Protein AF-A0A6N2ZG82-F1 (afdb_monomer_lite)

Secondary structure (DSSP, 8-state):
-HHHHHHHHHHHHHHHHHHHHHHHHHHHH-TT--HHHHHHHHHHHHHHHHHHHHHHHHHHHHHHHHHHHHHHHHHHHHHHHH--

Foldseek 3Di:
DVVVVVLVVQLVVQLVVQLVVLVVVCCVVDPPDDPVVVVVVNVVSSVVSNVVSVVVSVVVVVVVVVVVVVVVVVVVVVVVVVVD

Sequence (84 aa):
MKETVIGIVTFLVFYYFNFIILAGISSVLVPGGDAFIKSYVDPVYSGIAALAAIVIVCTCMIMKKLDEVLRELKKEKDEESENV

Radius of gyration: 21.17 Å; chains: 1; bounding box: 43×25×65 Å

Structure (mmCIF, N/CA/C/O backbone):
data_AF-A0A6N2ZG82-F1
#
_entry.id   AF-A0A6N2ZG82-F1
#
loop_
_atom_site.group_PDB
_atom_site.id
_atom_site.type_symbol
_atom_site.label_atom_id
_atom_site.label_alt_id
_atom_site.label_comp_id
_atom_site.label_asym_id
_atom_site.label_entity_id
_atom_site.label_seq_id
_atom_site.pdbx_PDB_ins_code
_atom_site.Cartn_x
_atom_site.Cartn_y
_atom_site.Cartn_z
_atom_site.occupancy
_atom_site.B_iso_or_equiv
_atom_site.auth_seq_id
_atom_site.auth_comp_id
_atom_site.auth_asym_id
_atom_site.auth_atom_id
_atom_site.pdbx_PDB_model_num
ATOM 1 N N . MET A 1 1 ? -10.488 -14.223 10.080 1.00 56.44 1 MET A N 1
ATOM 2 C CA . MET A 1 1 ? -10.393 -14.420 8.610 1.00 56.44 1 MET A CA 1
ATOM 3 C C . MET A 1 1 ? -10.812 -13.186 7.810 1.00 56.44 1 MET A C 1
ATOM 5 O O . MET A 1 1 ? -10.015 -12.745 6.997 1.00 56.44 1 MET A O 1
ATOM 9 N N . LYS A 1 2 ? -11.999 -12.589 8.033 1.00 68.75 2 LYS A N 1
ATOM 10 C CA . LYS A 1 2 ? -12.446 -11.385 7.291 1.00 68.75 2 LYS A CA 1
ATOM 11 C C . LYS A 1 2 ? -11.446 -10.220 7.332 1.00 68.75 2 LYS A C 1
ATOM 13 O O . LYS A 1 2 ? -11.177 -9.618 6.303 1.00 68.75 2 LYS A O 1
ATOM 18 N N . GLU A 1 3 ? -10.871 -9.933 8.494 1.00 68.88 3 GLU A N 1
ATOM 19 C CA . GLU A 1 3 ? -9.926 -8.820 8.664 1.00 68.88 3 GLU A CA 1
ATOM 20 C C . GLU A 1 3 ? -8.610 -9.041 7.910 1.00 68.88 3 GLU A C 1
ATOM 22 O O . GLU A 1 3 ? -8.107 -8.128 7.261 1.00 68.88 3 GLU A O 1
ATOM 27 N N . THR A 1 4 ? -8.099 -10.274 7.911 1.00 73.88 4 THR A N 1
ATOM 28 C CA . THR A 1 4 ? -6.912 -10.671 7.144 1.00 73.88 4 THR A CA 1
ATOM 29 C C . THR A 1 4 ? -7.150 -10.541 5.641 1.00 73.88 4 THR A C 1
ATOM 31 O O . THR A 1 4 ? -6.300 -10.020 4.929 1.00 73.88 4 THR A O 1
ATOM 34 N N . VAL A 1 5 ? -8.328 -10.952 5.157 1.00 78.44 5 VAL A N 1
ATOM 35 C CA . VAL A 1 5 ? -8.711 -10.807 3.742 1.00 78.44 5 VAL A CA 1
ATOM 36 C C . VAL A 1 5 ? -8.791 -9.333 3.352 1.00 78.44 5 VAL A C 1
ATOM 38 O O . VAL A 1 5 ? -8.276 -8.957 2.306 1.00 78.44 5 VAL A O 1
ATOM 41 N N . ILE A 1 6 ? -9.361 -8.480 4.208 1.00 80.69 6 ILE A N 1
ATOM 42 C CA . ILE A 1 6 ? -9.397 -7.029 3.978 1.00 80.69 6 ILE A CA 1
ATOM 43 C C . ILE A 1 6 ? -7.977 -6.455 3.918 1.00 80.69 6 ILE A C 1
ATOM 45 O O . ILE A 1 6 ? -7.695 -5.649 3.035 1.00 80.69 6 ILE A O 1
ATOM 49 N N . GLY A 1 7 ? -7.076 -6.892 4.802 1.00 77.25 7 GLY A N 1
ATOM 50 C CA . GLY A 1 7 ? -5.666 -6.493 4.776 1.00 77.25 7 GLY A CA 1
ATOM 51 C C . GLY A 1 7 ? -4.962 -6.888 3.476 1.00 77.25 7 GLY A C 1
ATOM 52 O O . GLY A 1 7 ? -4.332 -6.046 2.845 1.00 77.25 7 GLY A O 1
ATOM 53 N N . ILE A 1 8 ? -5.137 -8.135 3.030 1.00 83.00 8 ILE A N 1
ATOM 54 C CA . ILE A 1 8 ? -4.544 -8.653 1.786 1.00 83.00 8 ILE A CA 1
ATOM 55 C C . ILE A 1 8 ? -5.103 -7.922 0.560 1.00 83.00 8 ILE A C 1
ATOM 57 O O . ILE A 1 8 ? -4.342 -7.513 -0.312 1.00 83.00 8 ILE A O 1
ATOM 61 N N . VAL A 1 9 ? -6.420 -7.713 0.493 1.00 84.69 9 VAL A N 1
ATOM 62 C CA . VAL A 1 9 ? -7.051 -6.983 -0.618 1.00 84.69 9 VAL A CA 1
ATOM 63 C C . VAL A 1 9 ? -6.572 -5.532 -0.646 1.00 84.69 9 VAL A C 1
ATOM 65 O O . VAL A 1 9 ? -6.197 -5.036 -1.703 1.00 84.69 9 VAL A O 1
ATOM 68 N N . THR A 1 10 ? -6.512 -4.870 0.513 1.00 81.69 10 THR A N 1
ATOM 69 C CA . THR A 1 10 ? -6.001 -3.494 0.624 1.00 81.69 10 THR A CA 1
ATOM 70 C C . THR A 1 10 ? -4.544 -3.420 0.180 1.00 81.69 10 THR A C 1
ATOM 72 O O . THR A 1 10 ? -4.192 -2.544 -0.604 1.00 81.69 10 THR A O 1
ATOM 75 N N . PHE A 1 11 ? -3.712 -4.373 0.608 1.00 82.25 11 PHE A N 1
ATOM 76 C CA . PHE A 1 11 ? -2.317 -4.470 0.191 1.00 82.25 11 PHE A CA 1
ATOM 77 C C . PHE A 1 11 ? -2.179 -4.604 -1.329 1.00 82.25 11 PHE A C 1
ATOM 79 O O . PHE A 1 11 ? -1.439 -3.839 -1.938 1.00 82.25 11 PHE A O 1
ATOM 86 N N . LEU A 1 12 ? -2.922 -5.526 -1.951 1.00 85.19 12 LEU A N 1
ATOM 87 C CA . LEU A 1 12 ? -2.870 -5.752 -3.399 1.00 85.19 12 LEU A CA 1
ATOM 88 C C . LEU A 1 12 ? -3.319 -4.521 -4.194 1.00 85.19 12 LEU A C 1
ATOM 90 O O . LEU A 1 12 ? -2.668 -4.157 -5.172 1.00 85.19 12 LEU A O 1
ATOM 94 N N . VAL A 1 13 ? -4.394 -3.857 -3.759 1.00 86.31 13 VAL A N 1
ATOM 95 C CA . VAL A 1 13 ? -4.898 -2.635 -4.404 1.00 86.31 13 VAL A CA 1
ATOM 96 C C . VAL A 1 13 ? -3.876 -1.504 -4.294 1.00 86.31 13 VAL A C 1
ATOM 98 O O . VAL A 1 13 ? -3.560 -0.871 -5.300 1.00 86.31 13 VAL A O 1
ATOM 101 N N . PHE A 1 14 ? -3.315 -1.271 -3.105 1.00 83.19 14 PHE A N 1
ATOM 102 C CA . PHE A 1 14 ? -2.308 -0.226 -2.907 1.00 83.19 14 PHE A CA 1
ATOM 103 C C . PHE A 1 14 ? -1.003 -0.522 -3.638 1.00 83.19 14 PHE A C 1
ATOM 105 O O . PHE A 1 14 ? -0.410 0.397 -4.202 1.00 83.19 14 PHE A O 1
ATOM 112 N N . TYR A 1 15 ? -0.568 -1.779 -3.656 1.00 82.75 15 TYR A N 1
ATOM 113 C CA . TYR A 1 15 ? 0.608 -2.205 -4.403 1.00 82.75 15 TYR A CA 1
ATOM 114 C C . TYR A 1 15 ? 0.430 -1.945 -5.899 1.00 82.75 15 TYR A C 1
ATOM 116 O O . TYR A 1 15 ? 1.267 -1.281 -6.505 1.00 82.75 15 TYR A O 1
ATOM 124 N N . TYR A 1 16 ? -0.687 -2.388 -6.481 1.00 84.06 16 TYR A N 1
ATOM 125 C CA . TYR A 1 16 ? -0.959 -2.202 -7.906 1.00 84.06 16 TYR A CA 1
ATOM 126 C C . TYR A 1 16 ? -1.119 -0.722 -8.275 1.00 84.06 16 TYR A C 1
ATOM 128 O O . TYR A 1 16 ? -0.591 -0.271 -9.290 1.00 84.06 16 TYR A O 1
ATOM 136 N N . PHE A 1 17 ? -1.785 0.059 -7.420 1.00 84.69 17 PHE A N 1
ATOM 137 C CA . PHE A 1 17 ? -1.910 1.503 -7.598 1.00 84.69 17 PHE A CA 1
ATOM 138 C C . PHE A 1 17 ? -0.542 2.201 -7.580 1.00 84.69 17 PHE A C 1
ATOM 140 O O . PHE A 1 17 ? -0.231 2.966 -8.491 1.00 84.69 17 PHE A O 1
ATOM 147 N N . ASN A 1 18 ? 0.306 1.894 -6.591 1.00 83.06 18 ASN A N 1
ATOM 148 C CA . ASN A 1 18 ? 1.664 2.438 -6.522 1.00 83.06 18 ASN A CA 1
ATOM 149 C C . ASN A 1 18 ? 2.508 1.999 -7.719 1.00 83.06 18 ASN A C 1
ATOM 151 O O . ASN A 1 18 ? 3.243 2.811 -8.271 1.00 83.06 18 ASN A O 1
ATOM 155 N N . PHE A 1 19 ? 2.372 0.749 -8.160 1.00 81.38 19 PHE A N 1
ATOM 156 C CA . PHE A 1 19 ? 3.078 0.238 -9.328 1.00 81.38 19 PHE A CA 1
ATOM 157 C C . PHE A 1 19 ? 2.696 0.995 -10.609 1.00 81.38 19 PHE A C 1
ATOM 159 O O . PHE A 1 19 ? 3.581 1.398 -11.359 1.00 81.38 19 PHE A O 1
ATOM 166 N N . ILE A 1 20 ? 1.404 1.267 -10.838 1.00 82.12 20 ILE A N 1
ATOM 167 C CA . ILE A 1 20 ? 0.945 2.067 -11.988 1.00 82.12 20 ILE A CA 1
ATOM 168 C C . ILE A 1 20 ? 1.487 3.497 -11.932 1.00 82.12 20 ILE A C 1
ATOM 170 O O . ILE A 1 20 ? 1.989 3.998 -12.938 1.00 82.12 20 ILE A O 1
ATOM 174 N N . ILE A 1 21 ? 1.404 4.153 -10.770 1.00 81.12 21 ILE A N 1
ATOM 175 C CA . ILE A 1 21 ? 1.919 5.518 -10.584 1.00 81.12 21 ILE A CA 1
ATOM 176 C C . ILE A 1 21 ? 3.418 5.549 -10.904 1.00 81.12 21 ILE A C 1
ATOM 178 O O . ILE A 1 21 ? 3.882 6.411 -11.647 1.00 81.12 21 ILE A O 1
ATOM 182 N N . LEU A 1 22 ? 4.170 4.578 -10.388 1.00 75.25 22 LEU A N 1
ATOM 183 C CA . LEU A 1 22 ? 5.619 4.514 -10.527 1.00 75.25 22 LEU A CA 1
ATOM 184 C C . LEU A 1 22 ? 6.057 4.145 -11.951 1.00 75.25 22 LEU A C 1
ATOM 186 O O . LEU A 1 22 ? 7.032 4.705 -12.446 1.00 75.25 22 LEU A O 1
ATOM 190 N N . ALA A 1 23 ? 5.300 3.289 -12.644 1.00 74.94 23 ALA A N 1
ATOM 191 C CA . ALA A 1 23 ? 5.477 3.018 -14.071 1.00 74.94 23 ALA A CA 1
ATOM 192 C C . ALA A 1 23 ? 5.184 4.260 -14.933 1.00 74.94 23 ALA A C 1
ATOM 194 O O . ALA A 1 23 ? 5.901 4.539 -15.894 1.00 74.94 23 ALA A O 1
ATOM 195 N N . GLY A 1 24 ? 4.168 5.049 -14.568 1.00 75.62 24 GLY A N 1
ATOM 196 C CA . GLY A 1 24 ? 3.892 6.339 -15.203 1.00 75.62 24 GLY A CA 1
ATOM 197 C C . GLY A 1 24 ? 5.042 7.329 -15.006 1.00 75.62 24 GLY A C 1
ATOM 198 O O . GLY A 1 24 ? 5.528 7.917 -15.969 1.00 75.62 24 GLY 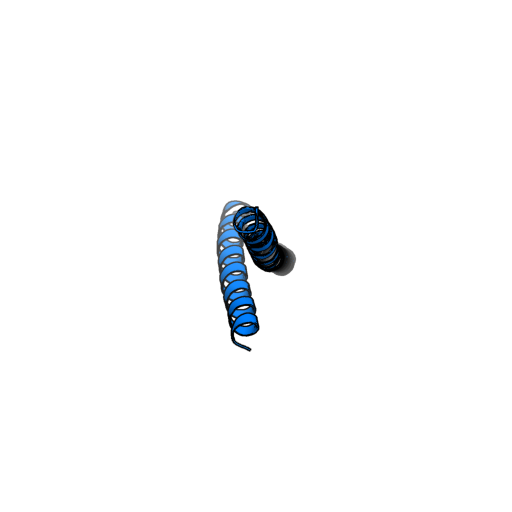A O 1
ATOM 199 N N . ILE A 1 25 ? 5.543 7.452 -13.776 1.00 74.81 25 ILE A N 1
ATOM 200 C CA . ILE A 1 25 ? 6.684 8.312 -13.436 1.00 74.81 25 ILE A CA 1
ATOM 201 C C . ILE A 1 25 ? 7.953 7.868 -14.182 1.00 74.81 25 ILE A C 1
ATOM 203 O O . ILE A 1 25 ? 8.646 8.714 -14.749 1.00 74.81 25 ILE A O 1
ATOM 207 N N . SER A 1 26 ? 8.241 6.562 -14.251 1.00 67.00 26 SER A N 1
ATOM 208 C CA . SER A 1 26 ? 9.431 6.050 -14.949 1.00 67.00 26 SER A CA 1
ATOM 209 C C . SER A 1 26 ? 9.382 6.315 -16.456 1.00 67.00 26 SER A C 1
ATOM 211 O O . SER A 1 26 ? 10.409 6.652 -17.046 1.00 67.00 26 SER A O 1
ATOM 213 N N . SER A 1 27 ? 8.190 6.264 -17.065 1.00 68.81 27 SER A N 1
ATOM 214 C CA . SER A 1 27 ? 8.000 6.571 -18.489 1.00 68.81 27 SER A CA 1
ATOM 215 C C . SER A 1 27 ? 8.302 8.032 -18.849 1.00 68.81 27 SER A C 1
ATOM 217 O O . SER A 1 27 ? 8.703 8.313 -19.976 1.00 68.81 27 SER A O 1
ATOM 219 N N . VAL A 1 28 ? 8.158 8.953 -17.889 1.00 71.19 28 VAL A N 1
ATOM 220 C CA . VAL A 1 28 ? 8.432 10.389 -18.067 1.00 71.19 28 VAL A CA 1
ATOM 221 C C . VAL A 1 28 ? 9.879 10.742 -17.710 1.00 71.19 28 VAL A C 1
ATOM 223 O O . VAL A 1 28 ? 10.482 11.585 -18.368 1.00 71.19 28 VAL A O 1
ATOM 226 N N . LEU A 1 29 ? 10.449 10.105 -16.682 1.00 65.69 29 LEU A N 1
ATOM 227 C CA . LEU A 1 29 ? 11.809 10.383 -16.198 1.00 65.69 29 LEU A CA 1
ATOM 228 C C . LEU A 1 29 ? 12.916 9.759 -17.048 1.00 65.69 29 LEU A C 1
ATOM 230 O O . LEU A 1 29 ? 14.043 10.250 -17.016 1.00 65.69 29 LEU A O 1
ATOM 234 N N . VAL A 1 30 ? 12.617 8.700 -17.802 1.00 63.19 30 VAL A N 1
ATOM 235 C CA . VAL A 1 30 ? 13.603 8.023 -18.653 1.00 63.19 30 VAL A CA 1
ATOM 236 C C . VAL A 1 30 ? 13.125 7.994 -20.112 1.00 63.19 30 VAL A C 1
ATOM 238 O O . VAL A 1 30 ? 12.825 6.923 -20.650 1.00 63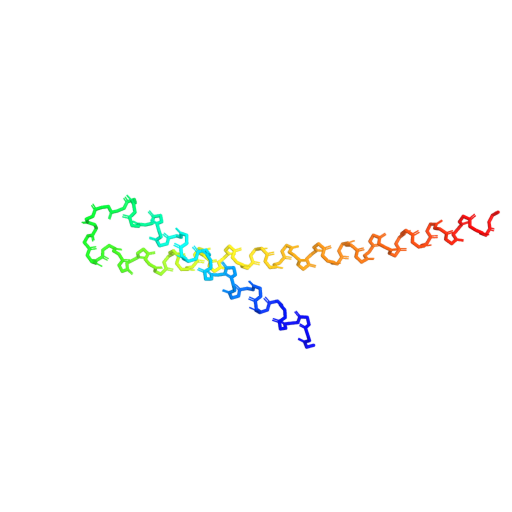.19 30 VAL A O 1
ATOM 241 N N . PRO A 1 31 ? 13.045 9.154 -20.795 1.00 55.44 31 PRO A N 1
ATOM 242 C CA . PRO A 1 31 ? 12.746 9.174 -22.218 1.00 55.44 31 PRO A CA 1
ATOM 243 C C . PRO A 1 31 ? 13.944 8.577 -22.976 1.00 55.44 31 PRO A C 1
ATOM 245 O O . PRO A 1 31 ? 15.009 9.182 -23.050 1.00 55.44 31 PRO A O 1
ATOM 248 N N . GLY A 1 32 ? 13.784 7.363 -23.511 1.00 58.12 32 GLY A N 1
ATOM 249 C CA . GLY A 1 32 ? 14.818 6.684 -24.305 1.00 58.12 32 GLY A CA 1
ATOM 250 C C . GLY A 1 32 ? 15.783 5.783 -23.524 1.00 58.12 32 GLY A C 1
ATOM 251 O O . GLY A 1 32 ? 16.865 5.486 -24.022 1.00 58.12 32 GLY A O 1
ATOM 252 N N . GLY A 1 33 ? 15.418 5.342 -22.315 1.00 59.03 33 GLY A N 1
ATOM 253 C CA . GLY A 1 33 ? 16.235 4.409 -21.533 1.00 59.03 33 GLY A CA 1
ATOM 254 C C . GLY A 1 33 ? 16.413 3.067 -22.234 1.00 59.03 33 GLY A C 1
ATOM 255 O O . GLY A 1 33 ? 15.434 2.370 -22.495 1.00 59.03 33 GLY A O 1
ATOM 256 N N . ASP A 1 34 ? 17.664 2.709 -22.511 1.00 69.06 34 ASP A N 1
ATOM 257 C CA . ASP A 1 34 ? 18.036 1.413 -23.070 1.00 69.06 34 ASP A CA 1
ATOM 258 C C . ASP A 1 34 ? 17.446 0.262 -22.229 1.00 69.06 34 ASP A C 1
ATOM 260 O O . ASP A 1 34 ? 17.351 0.355 -20.996 1.00 69.06 34 ASP A O 1
ATOM 264 N N . ALA A 1 35 ? 17.043 -0.831 -22.884 1.00 69.38 35 ALA A N 1
ATOM 265 C CA . ALA A 1 35 ? 16.328 -1.952 -22.256 1.00 69.38 35 ALA A CA 1
ATOM 266 C C . ALA A 1 35 ? 17.094 -2.541 -21.055 1.00 69.38 35 ALA A C 1
ATOM 268 O O . ALA A 1 35 ? 16.497 -3.072 -20.116 1.00 69.38 35 ALA A O 1
ATOM 269 N N . PHE A 1 36 ? 18.418 -2.380 -21.066 1.00 67.38 36 PHE A N 1
ATOM 270 C CA . PHE A 1 36 ? 19.328 -2.800 -20.012 1.00 67.38 36 PHE A CA 1
ATOM 271 C C . PHE A 1 36 ? 19.138 -2.032 -18.695 1.00 67.38 36 PHE A C 1
ATOM 273 O O . PHE A 1 36 ? 19.087 -2.640 -17.627 1.00 67.38 36 PHE A O 1
ATOM 280 N N . ILE A 1 37 ? 18.977 -0.704 -18.754 1.00 71.12 37 ILE A N 1
ATOM 281 C CA . ILE A 1 37 ? 18.746 0.126 -17.562 1.00 71.12 37 ILE A CA 1
ATOM 282 C C . ILE A 1 37 ? 17.379 -0.212 -16.976 1.00 71.12 37 ILE A C 1
ATOM 284 O O . ILE A 1 37 ? 17.267 -0.463 -15.778 1.00 71.12 37 ILE A O 1
ATOM 288 N N . LYS A 1 38 ? 16.354 -0.299 -17.830 1.00 71.12 38 LYS A N 1
ATOM 289 C CA . LYS A 1 38 ? 14.976 -0.592 -17.423 1.00 71.12 38 LYS A CA 1
ATOM 290 C C . LYS A 1 38 ? 14.868 -1.883 -16.601 1.00 71.12 38 LYS A C 1
ATOM 292 O O . LYS A 1 38 ? 14.240 -1.879 -15.546 1.00 71.12 38 LYS A O 1
ATOM 297 N N . SER A 1 39 ? 15.563 -2.943 -17.017 1.00 73.62 39 SER A N 1
ATOM 298 C CA . SER A 1 39 ? 15.576 -4.223 -16.295 1.00 73.62 39 SER A CA 1
ATOM 299 C C . SER A 1 39 ? 16.173 -4.141 -14.883 1.00 73.62 39 SER A C 1
ATOM 301 O O . SER A 1 39 ? 15.836 -4.978 -14.047 1.00 73.62 39 SER A O 1
ATOM 303 N N . TYR A 1 40 ? 17.051 -3.172 -14.602 1.00 73.81 40 TYR A N 1
ATOM 304 C CA . TYR A 1 40 ? 17.593 -2.941 -13.259 1.00 73.81 40 TYR A CA 1
ATOM 305 C C . TYR A 1 40 ? 16.657 -2.099 -12.392 1.00 73.81 40 TYR A C 1
ATOM 307 O O . TYR A 1 40 ? 16.560 -2.340 -11.189 1.00 73.81 40 TYR A O 1
ATOM 315 N N . VAL A 1 41 ? 15.964 -1.119 -12.979 1.00 75.75 41 VAL A N 1
ATOM 316 C CA . VAL A 1 41 ? 15.119 -0.197 -12.206 1.00 75.75 41 VAL A CA 1
ATOM 317 C C . VAL A 1 41 ? 13.733 -0.771 -11.917 1.00 75.75 41 VAL A C 1
ATOM 319 O O . VAL A 1 41 ? 13.198 -0.519 -10.843 1.00 75.75 41 VAL A O 1
ATOM 322 N N . ASP A 1 42 ? 13.170 -1.591 -12.809 1.00 74.62 42 ASP A N 1
ATOM 323 C CA . ASP A 1 42 ? 11.853 -2.223 -12.627 1.00 74.62 42 ASP A CA 1
ATOM 324 C C . ASP A 1 42 ? 11.723 -3.040 -11.319 1.00 74.62 42 ASP A C 1
ATOM 326 O O . ASP A 1 42 ? 10.768 -2.810 -10.568 1.00 74.62 42 ASP A O 1
ATOM 330 N N . PRO A 1 43 ? 12.654 -3.952 -10.962 1.00 80.62 43 PRO A N 1
ATOM 331 C CA . PRO A 1 43 ? 12.575 -4.670 -9.689 1.00 80.62 43 PRO A CA 1
ATOM 332 C C . PRO A 1 43 ? 12.763 -3.751 -8.474 1.00 80.62 43 PRO A C 1
ATOM 334 O O . PRO A 1 43 ? 12.130 -3.974 -7.441 1.00 80.62 43 PRO A O 1
ATOM 337 N N . VAL A 1 44 ? 13.568 -2.691 -8.592 1.00 81.62 44 VAL A N 1
ATOM 338 C CA . VAL A 1 44 ? 13.751 -1.698 -7.519 1.00 81.62 44 VAL A CA 1
ATOM 339 C C . VAL A 1 44 ? 12.464 -0.903 -7.299 1.00 81.62 44 VAL A C 1
ATOM 341 O O . VAL A 1 44 ? 12.007 -0.774 -6.165 1.00 81.62 44 VAL A O 1
ATOM 344 N N . TYR A 1 45 ? 11.826 -0.433 -8.371 1.00 78.12 45 TYR A N 1
ATOM 345 C CA . TYR A 1 45 ? 10.545 0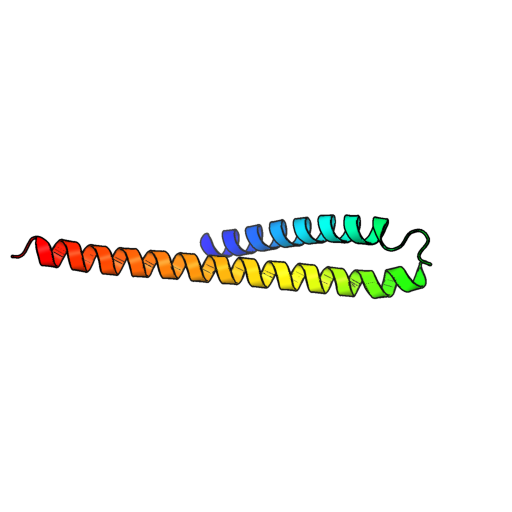.266 -8.308 1.00 78.12 45 TYR A CA 1
ATOM 346 C C . TYR A 1 45 ? 9.425 -0.628 -7.774 1.00 78.12 45 TYR A C 1
ATOM 348 O O . TYR A 1 45 ? 8.660 -0.202 -6.909 1.00 78.12 45 TYR A O 1
ATOM 356 N N . SER A 1 46 ? 9.375 -1.891 -8.198 1.00 80.69 46 SER A N 1
ATOM 357 C CA . SER A 1 46 ? 8.462 -2.885 -7.624 1.00 80.69 46 SER A CA 1
ATOM 358 C C . SER A 1 46 ? 8.687 -3.071 -6.117 1.00 80.69 46 SER A C 1
ATOM 360 O O . SER A 1 46 ? 7.729 -3.071 -5.342 1.00 80.69 46 SER A O 1
ATOM 362 N N . GLY A 1 47 ? 9.947 -3.148 -5.676 1.00 82.19 47 GLY A N 1
ATOM 363 C CA . GLY A 1 47 ? 10.303 -3.237 -4.258 1.00 82.19 47 GLY A CA 1
ATOM 364 C C . GLY A 1 47 ? 9.885 -2.005 -3.449 1.00 82.19 47 GLY A C 1
ATOM 365 O O . GLY A 1 47 ? 9.335 -2.143 -2.357 1.00 82.19 47 GLY A O 1
ATOM 366 N N . ILE A 1 48 ? 10.076 -0.802 -3.998 1.00 83.88 48 ILE A N 1
ATOM 367 C CA . ILE A 1 48 ? 9.640 0.456 -3.369 1.00 83.88 48 ILE A CA 1
ATOM 368 C C . ILE A 1 48 ? 8.110 0.505 -3.264 1.00 83.88 48 ILE A C 1
ATOM 370 O O . ILE A 1 48 ? 7.583 0.843 -2.204 1.00 83.88 48 ILE A O 1
ATOM 374 N N . ALA A 1 49 ? 7.390 0.117 -4.320 1.00 81.69 49 ALA A N 1
ATOM 375 C CA . ALA A 1 49 ? 5.929 0.043 -4.307 1.00 81.69 49 ALA A CA 1
ATOM 376 C C . ALA A 1 49 ? 5.414 -0.966 -3.263 1.00 81.69 49 ALA A C 1
ATOM 378 O O . ALA A 1 49 ? 4.445 -0.684 -2.556 1.00 81.69 49 ALA A O 1
ATOM 379 N N . ALA A 1 50 ? 6.085 -2.113 -3.116 1.00 80.31 50 ALA A N 1
ATOM 380 C CA . ALA A 1 50 ? 5.771 -3.099 -2.084 1.00 80.31 50 ALA A CA 1
ATOM 381 C C . ALA A 1 50 ? 6.007 -2.543 -0.673 1.00 80.31 50 ALA A C 1
ATOM 383 O O . ALA A 1 50 ? 5.122 -2.650 0.174 1.00 80.31 50 ALA A O 1
ATOM 384 N N . LEU A 1 51 ? 7.151 -1.896 -0.423 1.00 85.81 51 LEU A N 1
ATOM 385 C CA . LEU A 1 51 ? 7.448 -1.265 0.868 1.00 85.81 51 LEU A CA 1
ATOM 386 C C . LEU A 1 51 ? 6.423 -0.184 1.225 1.00 85.81 51 LEU A C 1
ATOM 388 O O . LEU A 1 51 ? 5.919 -0.173 2.346 1.00 85.81 51 LEU A O 1
ATOM 392 N N . ALA A 1 52 ? 6.058 0.676 0.272 1.00 82.06 52 ALA A N 1
ATOM 393 C CA . ALA A 1 52 ? 5.033 1.697 0.476 1.00 82.06 52 ALA A CA 1
ATOM 394 C C . ALA A 1 52 ? 3.675 1.076 0.843 1.00 82.06 52 ALA A C 1
ATOM 396 O O . ALA A 1 52 ? 3.026 1.517 1.793 1.00 82.06 52 ALA A O 1
ATOM 397 N N . ALA A 1 53 ? 3.271 0.010 0.147 1.00 81.19 53 ALA A N 1
ATOM 398 C CA . ALA A 1 53 ? 2.038 -0.707 0.456 1.00 81.19 53 ALA A CA 1
ATOM 399 C C . ALA A 1 53 ? 2.069 -1.352 1.856 1.00 81.19 53 ALA A C 1
ATOM 401 O O . ALA A 1 53 ? 1.073 -1.274 2.575 1.00 81.19 53 ALA A O 1
ATOM 402 N N . ILE A 1 54 ? 3.204 -1.929 2.280 1.00 85.69 54 ILE A N 1
ATOM 403 C CA . ILE A 1 54 ? 3.371 -2.478 3.639 1.00 85.69 54 ILE A CA 1
ATOM 404 C C . ILE A 1 54 ? 3.197 -1.375 4.683 1.00 85.69 54 ILE A C 1
ATOM 406 O O . ILE A 1 54 ? 2.411 -1.541 5.614 1.00 85.69 54 ILE A O 1
ATOM 410 N N . VAL A 1 55 ? 3.892 -0.244 4.518 1.00 87.50 55 VAL A N 1
ATOM 411 C CA . VAL A 1 55 ? 3.834 0.880 5.466 1.00 87.50 55 VAL A CA 1
ATOM 412 C C . VAL A 1 55 ? 2.394 1.358 5.637 1.00 87.50 55 VAL A C 1
ATOM 414 O O . VAL A 1 55 ? 1.919 1.443 6.766 1.00 87.50 55 VAL A O 1
ATOM 417 N N . ILE A 1 56 ? 1.668 1.582 4.536 1.00 82.81 56 ILE A N 1
ATOM 418 C CA . ILE A 1 56 ? 0.272 2.043 4.574 1.00 82.81 56 ILE A CA 1
ATOM 419 C C . ILE A 1 56 ? -0.628 1.029 5.290 1.00 82.81 56 ILE A C 1
ATOM 421 O O . ILE A 1 56 ? -1.397 1.406 6.174 1.00 82.81 56 ILE A O 1
ATOM 425 N N . VAL A 1 57 ? -0.522 -0.260 4.954 1.00 84.12 57 VAL A N 1
ATOM 426 C CA . VAL A 1 57 ? -1.337 -1.313 5.584 1.00 84.12 57 VAL A CA 1
ATOM 427 C C . VAL A 1 57 ? -1.055 -1.406 7.084 1.00 84.12 57 VAL A C 1
ATOM 429 O O . VAL A 1 57 ? -1.995 -1.475 7.881 1.00 84.12 57 VAL A O 1
ATOM 432 N N . CYS A 1 58 ? 0.216 -1.345 7.486 1.00 83.88 58 CYS A N 1
ATOM 433 C CA . CYS A 1 58 ? 0.613 -1.311 8.890 1.00 83.88 58 CYS A CA 1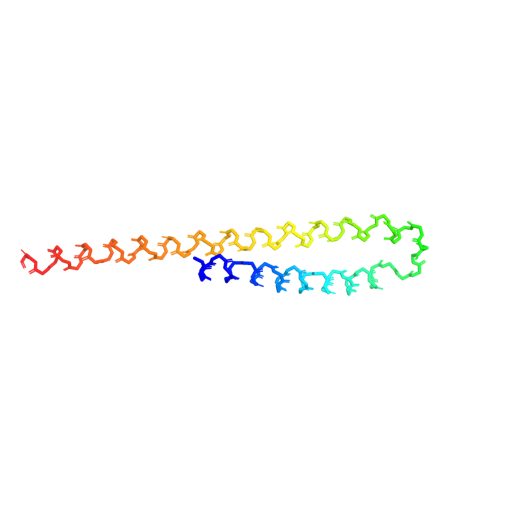
ATOM 434 C C . CYS A 1 58 ? 0.039 -0.082 9.608 1.00 83.88 58 CYS A C 1
ATOM 436 O O . CYS A 1 58 ? -0.547 -0.228 10.681 1.00 83.88 58 CYS A O 1
ATOM 438 N N . THR A 1 59 ? 0.129 1.112 9.014 1.00 86.12 59 THR A N 1
ATOM 439 C CA . THR A 1 59 ? -0.452 2.336 9.587 1.00 86.12 59 THR A CA 1
ATOM 440 C C . THR A 1 59 ? -1.967 2.216 9.755 1.00 86.12 59 THR A C 1
ATOM 442 O O . THR A 1 59 ? -2.490 2.560 10.814 1.00 86.12 59 THR A O 1
ATOM 445 N N . CYS A 1 60 ? -2.681 1.665 8.768 1.00 81.44 60 CYS A N 1
ATOM 446 C CA . CYS A 1 60 ? -4.124 1.437 8.868 1.00 81.44 60 CYS A CA 1
ATOM 447 C C . CYS A 1 60 ? -4.493 0.437 9.976 1.00 81.44 60 CYS A C 1
ATOM 449 O O . CYS A 1 60 ? -5.501 0.629 10.657 1.00 81.44 60 CYS A O 1
ATOM 451 N N . MET A 1 61 ? -3.698 -0.620 10.180 1.00 81.94 61 MET A N 1
ATOM 452 C CA . MET A 1 61 ? -3.899 -1.551 11.299 1.00 81.94 61 MET A CA 1
ATOM 453 C C . MET A 1 61 ? -3.694 -0.870 12.652 1.00 81.94 61 MET A C 1
ATOM 455 O O . MET A 1 61 ? -4.501 -1.074 13.559 1.00 81.94 61 MET A O 1
ATOM 459 N N . ILE A 1 62 ? -2.646 -0.053 12.780 1.00 86.44 62 ILE A N 1
ATOM 460 C CA . ILE A 1 62 ? -2.350 0.671 14.021 1.00 86.44 62 ILE A CA 1
ATOM 461 C C . ILE A 1 62 ? -3.477 1.654 14.341 1.00 86.44 62 ILE A C 1
ATOM 463 O O . ILE A 1 62 ? -3.983 1.627 15.458 1.00 86.44 62 ILE A O 1
ATOM 467 N N . MET A 1 63 ? -3.931 2.456 13.368 1.00 82.94 63 MET A N 1
ATOM 468 C CA . MET A 1 63 ? -5.038 3.398 13.587 1.00 82.94 63 MET A CA 1
ATOM 469 C C . MET A 1 63 ? -6.309 2.696 14.064 1.00 82.94 63 MET A C 1
ATOM 471 O O . MET A 1 63 ? -6.920 3.145 15.025 1.00 82.94 63 MET A O 1
ATOM 475 N N . LYS A 1 64 ? -6.666 1.550 13.468 1.00 83.31 64 LYS A N 1
ATOM 476 C CA . LYS A 1 64 ? -7.838 0.774 13.904 1.00 83.31 64 LYS A CA 1
ATOM 477 C C . LYS A 1 64 ? -7.759 0.344 15.364 1.00 83.31 64 LYS A C 1
ATOM 479 O O . LYS A 1 64 ? -8.761 0.400 16.067 1.00 83.31 64 LYS A O 1
ATOM 484 N N . LYS A 1 65 ? -6.581 -0.095 15.812 1.00 82.94 65 LYS A N 1
ATOM 485 C CA . LYS A 1 65 ? -6.371 -0.473 17.213 1.00 82.94 65 LYS A CA 1
ATOM 486 C C . LYS A 1 65 ? -6.383 0.735 18.141 1.00 82.94 65 LYS A C 1
ATOM 488 O O . LYS A 1 65 ? -6.881 0.634 19.254 1.00 82.94 65 LYS A O 1
ATOM 493 N N . LEU A 1 66 ? -5.906 1.877 17.664 1.00 86.81 66 LEU A N 1
ATOM 494 C CA . LEU A 1 66 ? -5.926 3.131 18.407 1.00 86.81 66 LEU A CA 1
ATOM 495 C C . LEU A 1 66 ? -7.359 3.661 18.595 1.00 86.81 66 LEU A C 1
ATOM 497 O O . LEU A 1 66 ? -7.711 4.064 19.699 1.00 86.81 66 LEU A O 1
ATOM 501 N N . ASP A 1 67 ? -8.203 3.580 17.562 1.00 88.81 67 ASP A N 1
ATOM 502 C CA . ASP A 1 67 ? -9.638 3.904 17.637 1.00 88.81 67 ASP A CA 1
ATOM 503 C C . ASP A 1 67 ? -10.403 2.984 18.601 1.00 88.81 67 ASP A C 1
ATOM 505 O O . ASP A 1 67 ? -11.313 3.429 19.303 1.00 88.81 67 ASP A O 1
ATOM 509 N N . GLU A 1 68 ? -10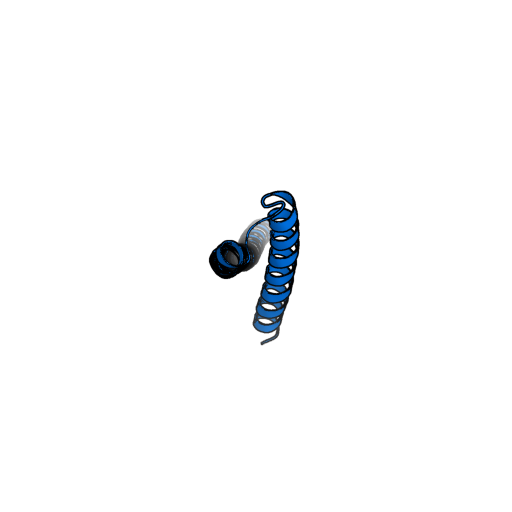.044 1.698 18.641 1.00 89.50 68 GLU A N 1
ATOM 510 C CA . GLU A 1 68 ? -10.633 0.719 19.560 1.00 89.50 68 GLU A CA 1
ATOM 511 C C . GLU A 1 68 ? -10.333 1.101 21.019 1.00 89.50 68 GLU A C 1
ATOM 513 O O . GLU A 1 68 ? -11.267 1.280 21.801 1.00 89.50 68 GLU A O 1
ATOM 518 N N . VAL A 1 69 ? -9.064 1.384 21.340 1.00 89.69 69 VAL A N 1
ATOM 519 C CA . VAL A 1 69 ? -8.642 1.857 22.673 1.00 89.69 69 VAL A CA 1
ATOM 520 C C . VAL A 1 69 ? -9.290 3.198 23.033 1.00 89.69 69 VAL A C 1
ATOM 522 O O . VAL A 1 69 ? -9.759 3.384 24.153 1.00 89.69 69 VAL A O 1
ATOM 525 N N . LEU A 1 70 ? -9.369 4.144 22.089 1.00 89.44 70 LEU A N 1
ATOM 526 C CA . LEU A 1 70 ? -10.003 5.445 22.327 1.00 89.44 70 LEU A CA 1
ATOM 527 C C . LEU A 1 70 ? -11.496 5.298 22.672 1.00 89.44 70 LEU A C 1
ATOM 529 O O . LEU A 1 70 ? -12.010 6.033 23.517 1.00 89.44 70 LEU A O 1
ATOM 533 N N . ARG A 1 71 ? -12.204 4.354 22.032 1.00 90.62 71 ARG A N 1
ATOM 534 C CA . A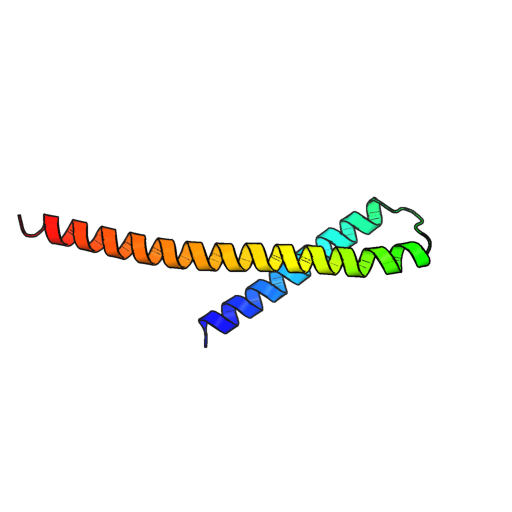RG A 1 71 ? -13.613 4.057 22.344 1.00 90.62 71 ARG A CA 1
ATOM 535 C C . ARG A 1 71 ? -13.784 3.419 23.715 1.00 90.62 71 ARG A C 1
ATOM 537 O O . ARG A 1 71 ? -14.769 3.740 24.376 1.00 90.62 71 ARG A O 1
ATOM 544 N N . GLU A 1 72 ? -12.879 2.536 24.123 1.00 89.62 72 GLU A N 1
ATOM 545 C CA . GLU A 1 72 ? -12.914 1.920 25.455 1.00 89.62 72 GLU A CA 1
ATOM 546 C C . GLU A 1 72 ? -12.700 2.966 26.552 1.00 89.62 72 GLU A C 1
ATOM 548 O O . GLU A 1 72 ? -13.542 3.091 27.436 1.00 89.62 72 GLU A O 1
ATOM 553 N N . LEU A 1 73 ? -11.685 3.824 26.409 1.00 87.06 73 LEU A N 1
ATOM 554 C CA . LEU A 1 73 ? -11.429 4.923 27.349 1.00 87.06 73 LEU A CA 1
ATOM 555 C C . LEU A 1 73 ? -12.608 5.899 27.457 1.00 87.06 73 LEU A C 1
ATOM 557 O O . LEU A 1 73 ? -12.904 6.424 28.529 1.00 87.06 73 LEU A O 1
ATOM 561 N N . LYS A 1 74 ? -13.287 6.171 26.336 1.00 88.38 74 LYS A N 1
ATOM 562 C CA . LYS A 1 74 ? -14.453 7.059 26.332 1.00 88.38 74 LYS A CA 1
ATOM 563 C C . LYS A 1 74 ? -15.648 6.436 27.058 1.00 88.38 74 LYS A C 1
ATOM 565 O O . LYS A 1 74 ? -16.336 7.150 27.773 1.00 88.38 74 LYS A O 1
ATOM 570 N N . LYS A 1 75 ? -15.859 5.123 26.913 1.00 87.06 75 LYS A N 1
ATOM 571 C CA . LYS A 1 75 ? -16.892 4.394 27.664 1.00 87.06 75 LYS A CA 1
ATOM 572 C C . LYS A 1 75 ? -16.619 4.392 29.164 1.00 87.06 75 LYS A C 1
ATOM 574 O O . LYS A 1 75 ? -17.535 4.688 29.916 1.00 87.06 75 LYS A O 1
ATOM 579 N N . GLU A 1 76 ? -15.380 4.129 29.578 1.00 82.25 76 GLU A N 1
ATOM 580 C CA . GLU A 1 76 ? -14.991 4.185 30.997 1.00 82.25 76 GLU A CA 1
ATOM 581 C C . GLU A 1 76 ? -15.295 5.562 31.604 1.00 82.25 76 GLU A C 1
ATOM 583 O O . GLU A 1 76 ? -15.864 5.664 32.687 1.00 82.25 76 GLU A O 1
ATOM 588 N N . LYS A 1 77 ? -14.988 6.637 30.868 1.00 81.75 77 LYS A N 1
ATOM 589 C CA . LYS A 1 77 ? -15.268 8.007 31.310 1.00 81.75 77 LYS A CA 1
ATOM 590 C C . LYS A 1 77 ? -16.767 8.317 31.421 1.00 81.75 77 LYS A C 1
ATOM 592 O O . LYS A 1 77 ? -17.177 9.029 32.340 1.00 81.75 77 LYS A O 1
ATOM 597 N N . ASP A 1 78 ? -17.571 7.836 30.477 1.00 74.44 78 ASP A N 1
ATOM 598 C CA . ASP A 1 78 ? -19.021 8.053 30.484 1.00 74.44 78 ASP A CA 1
ATOM 599 C C . ASP A 1 78 ? -19.689 7.248 31.626 1.00 74.44 78 ASP A C 1
ATOM 601 O O . ASP A 1 78 ? -20.564 7.776 32.308 1.00 74.44 78 ASP A O 1
ATOM 605 N N . GLU A 1 79 ? -19.213 6.029 31.918 1.00 74.44 79 GLU A N 1
ATOM 606 C CA . GLU A 1 79 ? -19.681 5.204 33.047 1.00 74.44 79 GLU A CA 1
ATOM 607 C C . GLU A 1 79 ? -19.281 5.778 34.420 1.00 74.44 79 GLU A C 1
ATOM 609 O O . GLU A 1 79 ? -20.058 5.698 35.373 1.00 74.44 79 GLU A O 1
ATOM 614 N N . GLU A 1 80 ? -18.109 6.407 34.543 1.00 69.62 80 GLU A N 1
ATOM 615 C CA . GLU A 1 80 ? -17.705 7.105 35.774 1.00 69.62 80 GLU A CA 1
ATOM 616 C C . GLU A 1 80 ? -18.568 8.355 36.035 1.00 69.62 80 GLU A C 1
ATOM 618 O O . GLU A 1 80 ? -18.853 8.683 37.183 1.00 69.62 80 GLU A O 1
ATOM 623 N N . SER A 1 81 ? -19.046 9.021 34.978 1.00 62.25 81 SER A N 1
ATOM 624 C CA . SER A 1 81 ? -19.863 10.242 35.076 1.00 62.25 81 SER A CA 1
ATOM 625 C C . SER A 1 81 ? -21.335 9.977 35.425 1.00 62.25 81 SER A C 1
ATOM 627 O O . SER A 1 81 ? -22.000 10.871 35.939 1.00 62.25 81 SER A O 1
ATOM 629 N N . GLU A 1 82 ? -21.854 8.779 35.138 1.00 58.81 82 GLU A N 1
ATOM 630 C CA . GLU A 1 82 ? -23.238 8.375 35.449 1.00 58.81 82 GLU A CA 1
ATOM 631 C C . GLU A 1 82 ? -23.380 7.794 36.874 1.00 58.81 82 GLU A C 1
ATOM 633 O O . GLU A 1 82 ? -24.484 7.718 37.410 1.00 58.81 82 GLU A O 1
ATOM 638 N N . ASN A 1 83 ? -22.261 7.422 37.509 1.00 55.50 83 ASN A N 1
ATOM 639 C CA . ASN A 1 83 ? -22.204 6.892 38.877 1.00 55.50 83 ASN A CA 1
ATOM 640 C C . ASN A 1 83 ? -21.911 7.961 39.959 1.00 55.50 83 ASN A C 1
ATOM 642 O O . ASN A 1 83 ? -21.691 7.597 41.118 1.00 55.50 83 ASN A O 1
ATOM 646 N N . VAL A 1 84 ? -21.902 9.255 39.602 1.00 50.00 84 VAL A N 1
ATOM 647 C CA . VAL A 1 84 ? -21.671 10.407 40.505 1.00 50.00 84 VAL A CA 1
ATOM 648 C C . VAL A 1 84 ? -22.928 11.254 40.664 1.00 50.00 84 VAL A C 1
ATOM 650 O O . VAL A 1 84 ? -23.568 11.571 39.638 1.00 50.00 84 VAL A O 1
#

Organism: NCBI:txid154046

pLDDT: mean 77.72, std 9.3, range [50.0, 90.62]